Protein AF-A0A829GKH8-F1 (afdb_monomer_lite)

Foldseek 3Di:
DKDKDKDFAAAKDWPVVVVVVVVQDPVQLVVQQVVQFKDKQNHRDHGGIDGGGIMIMGIGDDDDPDPDDPDDPDDD

Structure (mmCIF, N/CA/C/O backbone):
data_AF-A0A829GKH8-F1
#
_entry.id   AF-A0A829GKH8-F1
#
loop_
_atom_site.group_PDB
_atom_site.id
_atom_site.type_symbol
_atom_site.label_atom_id
_atom_site.label_alt_id
_atom_site.label_comp_id
_atom_site.label_asym_id
_atom_site.label_entity_id
_atom_site.label_seq_id
_atom_site.pdbx_PDB_ins_code
_atom_site.Cartn_x
_atom_site.Cartn_y
_atom_site.Cartn_z
_atom_site.occupancy
_atom_site.B_iso_or_equiv
_atom_site.auth_seq_id
_atom_site.auth_comp_id
_atom_site.auth_asym_id
_atom_site.auth_atom_id
_atom_site.pdbx_PDB_model_num
ATOM 1 N N . MET A 1 1 ? 15.367 -5.560 -4.634 1.00 72.25 1 MET A N 1
ATOM 2 C CA . MET A 1 1 ? 14.645 -5.675 -3.349 1.00 72.25 1 MET A CA 1
ATOM 3 C C . MET A 1 1 ? 13.637 -4.534 -3.279 1.00 72.25 1 MET A C 1
ATOM 5 O O . MET A 1 1 ? 14.020 -3.419 -3.613 1.00 72.25 1 MET A O 1
ATOM 9 N N . ARG A 1 2 ? 12.360 -4.803 -2.974 1.00 82.62 2 ARG A N 1
ATOM 10 C CA . ARG A 1 2 ? 11.326 -3.758 -2.839 1.00 82.62 2 ARG A CA 1
ATOM 11 C C . ARG A 1 2 ? 11.295 -3.264 -1.395 1.00 82.62 2 ARG A C 1
ATOM 13 O O . ARG A 1 2 ? 11.478 -4.058 -0.476 1.00 82.62 2 ARG A O 1
ATOM 20 N N . TYR A 1 3 ? 11.073 -1.968 -1.205 1.00 89.88 3 TYR A N 1
ATOM 21 C CA . TYR A 1 3 ? 10.785 -1.425 0.120 1.00 89.88 3 TYR A CA 1
ATOM 22 C C . TYR A 1 3 ? 9.318 -1.692 0.448 1.00 89.88 3 TYR A C 1
ATOM 24 O O . TYR A 1 3 ? 8.452 -1.336 -0.353 1.00 89.88 3 TYR A O 1
ATOM 32 N N . SER A 1 4 ? 9.067 -2.322 1.597 1.00 92.81 4 SER A N 1
ATOM 33 C CA . SER A 1 4 ? 7.736 -2.706 2.070 1.00 92.81 4 SER A CA 1
ATOM 34 C C . SER A 1 4 ? 7.410 -1.981 3.367 1.00 92.81 4 SER A C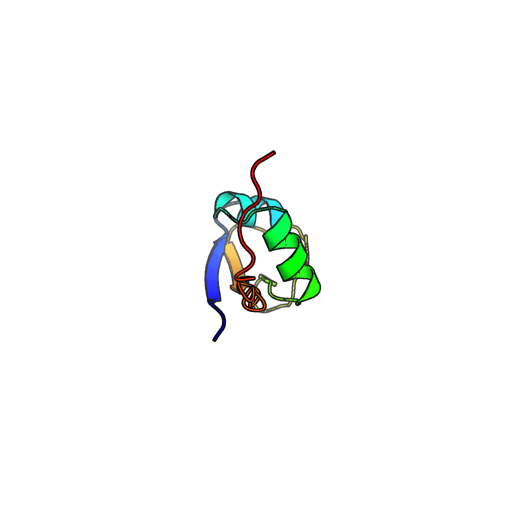 1
ATOM 36 O O . SER A 1 4 ? 8.252 -1.876 4.260 1.00 92.81 4 SER A O 1
ATOM 38 N N . PHE A 1 5 ? 6.183 -1.487 3.460 1.00 94.69 5 PHE A N 1
ATOM 39 C CA . PHE A 1 5 ? 5.673 -0.729 4.592 1.00 94.69 5 PHE A CA 1
ATOM 40 C C . PHE A 1 5 ? 4.373 -1.370 5.054 1.00 94.69 5 PHE A C 1
ATOM 42 O O . PHE A 1 5 ? 3.534 -1.723 4.230 1.00 94.69 5 PHE A O 1
ATOM 49 N N . THR A 1 6 ? 4.202 -1.526 6.365 1.00 96.50 6 THR A N 1
ATOM 50 C CA . THR A 1 6 ? 2.981 -2.070 6.972 1.00 96.50 6 THR A CA 1
ATOM 51 C C . THR A 1 6 ? 2.585 -1.190 8.138 1.00 96.50 6 THR A C 1
ATOM 53 O O . THR A 1 6 ? 3.421 -0.876 8.983 1.00 96.50 6 THR A O 1
ATOM 56 N N . THR A 1 7 ? 1.324 -0.781 8.195 1.00 94.81 7 THR A N 1
ATOM 57 C CA . THR A 1 7 ? 0.836 0.061 9.288 1.00 94.81 7 THR A CA 1
ATOM 58 C C . THR A 1 7 ? -0.678 -0.024 9.430 1.00 94.81 7 THR A C 1
ATOM 60 O O . THR A 1 7 ? -1.393 -0.477 8.535 1.00 94.81 7 THR A O 1
ATOM 63 N N . LYS A 1 8 ? -1.154 0.381 10.603 1.00 96.25 8 LYS A N 1
ATOM 64 C CA . LYS A 1 8 ? -2.554 0.322 11.001 1.00 96.25 8 LYS A CA 1
ATOM 65 C C . LYS A 1 8 ? -3.258 1.628 10.645 1.00 96.25 8 LYS A C 1
ATOM 67 O O . LYS A 1 8 ? -2.782 2.716 10.967 1.00 96.25 8 LYS A O 1
ATOM 72 N N . VAL A 1 9 ? -4.422 1.516 10.021 1.00 95.50 9 VAL A N 1
ATOM 73 C CA . VAL A 1 9 ? -5.301 2.643 9.716 1.00 95.50 9 VAL A CA 1
ATOM 74 C C . VAL A 1 9 ? -5.912 3.164 11.014 1.00 95.50 9 VAL A C 1
ATOM 76 O O . VAL A 1 9 ? -6.482 2.408 11.801 1.00 95.50 9 VAL A O 1
ATOM 79 N N . THR A 1 10 ? -5.795 4.468 11.249 1.00 93.81 10 THR A N 1
ATOM 80 C CA . THR A 1 10 ? -6.273 5.120 12.480 1.00 93.81 10 THR A CA 1
ATOM 81 C C . THR A 1 10 ? -7.678 5.702 12.350 1.00 93.81 10 THR A C 1
ATOM 83 O O . THR A 1 10 ? -8.334 5.933 13.362 1.00 93.81 10 THR A O 1
ATOM 86 N N . ARG A 1 11 ? -8.156 5.930 11.121 1.00 94.94 11 ARG A N 1
ATOM 87 C CA . ARG A 1 11 ? -9.481 6.486 10.820 1.00 94.94 11 ARG A CA 1
ATOM 88 C C . ARG A 1 11 ? -10.013 5.965 9.494 1.00 94.94 11 ARG A C 1
ATOM 90 O O . ARG A 1 11 ? -9.229 5.743 8.573 1.00 94.94 11 ARG A O 1
ATOM 97 N N . SER A 1 12 ? -11.330 5.865 9.374 1.00 96.31 12 SER A N 1
ATOM 98 C CA . SER A 1 12 ? -11.981 5.447 8.134 1.00 96.31 12 SER A CA 1
ATOM 99 C C . SER A 1 12 ? -11.766 6.469 7.014 1.00 96.31 12 SER A C 1
ATOM 101 O O . SER A 1 12 ? -11.908 7.679 7.212 1.00 96.31 12 SER A O 1
ATOM 103 N N . THR A 1 13 ? -11.359 5.997 5.839 1.00 96.81 13 THR A N 1
ATOM 104 C CA . THR A 1 13 ? -10.984 6.822 4.682 1.00 96.81 13 THR A CA 1
ATOM 105 C C . THR A 1 13 ? -10.907 5.953 3.417 1.00 96.81 13 THR A C 1
ATOM 107 O O . THR A 1 13 ? -11.577 4.934 3.313 1.00 96.81 13 THR A O 1
ATOM 110 N N . THR A 1 14 ? -10.112 6.353 2.424 1.00 97.31 14 THR A N 1
ATOM 111 C CA . THR A 1 14 ? -9.771 5.539 1.248 1.00 97.31 14 THR A CA 1
ATOM 112 C C . THR A 1 14 ? -8.285 5.224 1.232 1.00 97.31 14 THR A C 1
ATOM 114 O O . THR A 1 14 ? -7.485 6.032 1.714 1.00 97.31 14 THR A O 1
ATOM 117 N N . VAL A 1 15 ? -7.908 4.112 0.600 1.00 95.81 15 VAL A N 1
ATOM 118 C CA . VAL A 1 15 ? -6.506 3.717 0.385 1.00 95.81 15 VAL A CA 1
ATOM 119 C C . VAL A 1 15 ? -5.685 4.882 -0.174 1.00 95.81 15 VAL A C 1
ATOM 121 O O . VAL A 1 15 ? -4.640 5.225 0.374 1.00 95.81 15 VAL A O 1
ATOM 124 N N . LYS A 1 16 ? -6.173 5.561 -1.223 1.00 96.38 16 LYS A N 1
ATOM 125 C CA . LYS A 1 16 ? -5.460 6.690 -1.841 1.00 96.38 16 LYS A CA 1
ATOM 126 C C . LYS A 1 16 ? -5.235 7.849 -0.873 1.00 96.38 16 LYS A C 1
ATOM 128 O O . LYS A 1 16 ? -4.140 8.404 -0.843 1.00 96.38 16 LYS A O 1
ATOM 133 N N . ARG A 1 17 ? -6.267 8.258 -0.126 1.00 96.62 17 ARG A N 1
ATOM 134 C CA . ARG A 1 17 ? -6.155 9.389 0.810 1.00 96.62 17 ARG A CA 1
ATOM 135 C C . ARG A 1 17 ? -5.225 9.036 1.966 1.00 96.62 17 ARG A C 1
ATOM 137 O O . ARG A 1 17 ? -4.368 9.840 2.305 1.00 96.62 17 ARG A O 1
ATOM 144 N N . TRP A 1 18 ? -5.349 7.823 2.495 1.00 96.50 18 TRP A N 1
ATOM 145 C CA . TRP A 1 18 ? -4.473 7.329 3.545 1.00 96.50 18 TRP A CA 1
ATOM 146 C C . TRP A 1 18 ? -3.004 7.278 3.087 1.00 96.50 18 TRP A C 1
ATOM 148 O O . TRP A 1 18 ? -2.130 7.801 3.770 1.00 96.50 18 TRP A O 1
ATOM 158 N N . LEU A 1 19 ? -2.724 6.755 1.887 1.00 95.44 19 LEU A N 1
ATOM 159 C CA . LEU A 1 19 ? -1.370 6.734 1.320 1.00 95.44 19 LEU A CA 1
ATOM 160 C C . LEU A 1 19 ? -0.817 8.146 1.075 1.00 95.44 19 LEU A C 1
ATOM 162 O O . LEU A 1 19 ? 0.363 8.394 1.317 1.00 95.44 19 LEU A O 1
ATOM 166 N N . ALA A 1 20 ? -1.654 9.086 0.629 1.00 95.69 20 ALA A N 1
ATOM 167 C CA . ALA A 1 20 ? -1.245 10.477 0.448 1.00 95.69 20 ALA A CA 1
ATOM 168 C C . ALA A 1 20 ? -0.814 11.133 1.773 1.00 95.69 20 ALA A C 1
ATOM 170 O O . ALA A 1 20 ? 0.159 11.884 1.787 1.00 95.69 20 ALA A O 1
ATOM 171 N N . GLU A 1 21 ? -1.475 10.804 2.887 1.00 93.81 21 GLU A N 1
ATOM 172 C CA . GLU A 1 21 ? -1.079 11.246 4.235 1.00 93.81 21 GLU A CA 1
ATOM 173 C C . GLU A 1 21 ? 0.283 10.674 4.664 1.00 93.81 21 GLU A C 1
ATOM 175 O O . GLU A 1 21 ? 0.990 11.308 5.440 1.00 93.81 21 GLU A O 1
ATOM 180 N N . GLN A 1 22 ? 0.693 9.527 4.109 1.00 91.31 22 GLN A N 1
ATOM 181 C CA . GLN A 1 22 ? 2.033 8.951 4.292 1.00 91.31 22 GLN A CA 1
ATOM 182 C C . GLN A 1 22 ? 3.077 9.507 3.302 1.00 91.31 22 GLN A C 1
ATOM 184 O O . GLN A 1 22 ? 4.195 8.999 3.226 1.00 91.31 22 GLN A O 1
ATOM 189 N N . GLY A 1 23 ? 2.726 10.521 2.503 1.00 92.19 23 GLY A N 1
ATOM 190 C CA . GLY A 1 23 ? 3.618 11.135 1.515 1.00 92.19 23 GLY A CA 1
ATOM 191 C C . GLY A 1 23 ? 3.654 10.437 0.150 1.00 92.19 23 GLY A C 1
ATOM 192 O O . GLY A 1 23 ? 4.476 10.784 -0.703 1.00 92.19 23 GLY A O 1
ATOM 193 N N . VAL A 1 24 ? 2.766 9.473 -0.118 1.00 93.50 24 VAL A N 1
ATOM 194 C CA . VAL A 1 24 ? 2.689 8.817 -1.431 1.00 93.50 24 VAL A CA 1
ATOM 195 C C . VAL A 1 24 ? 2.043 9.757 -2.449 1.00 93.50 24 VAL A C 1
ATOM 197 O O . VAL A 1 24 ? 0.852 10.060 -2.400 1.00 93.50 24 VAL A O 1
ATOM 200 N N . SER A 1 25 ? 2.832 10.194 -3.432 1.00 95.00 25 SER A N 1
ATOM 201 C CA . SER A 1 25 ? 2.326 11.018 -4.535 1.00 95.00 25 SER A CA 1
ATOM 202 C C . SER A 1 25 ? 1.319 10.268 -5.417 1.00 95.00 25 SER A C 1
ATOM 204 O O . SER A 1 25 ? 1.359 9.043 -5.555 1.00 95.00 25 SER A O 1
ATOM 206 N N . HIS A 1 26 ? 0.462 11.008 -6.129 1.00 94.44 26 HIS A N 1
ATOM 207 C CA . HIS A 1 26 ? -0.506 10.413 -7.057 1.00 94.44 26 HIS A CA 1
ATOM 208 C C . HIS A 1 26 ? 0.148 9.545 -8.149 1.00 94.44 26 HIS A C 1
ATOM 210 O O . HIS A 1 26 ? -0.374 8.484 -8.498 1.00 94.44 26 HIS A O 1
ATOM 216 N N . ARG A 1 27 ? 1.301 9.978 -8.679 1.00 93.62 27 ARG A N 1
ATOM 217 C CA . ARG A 1 27 ? 2.049 9.226 -9.698 1.00 93.62 27 ARG A CA 1
ATOM 218 C C . ARG A 1 27 ? 2.570 7.904 -9.140 1.00 93.62 27 ARG A C 1
ATOM 220 O O . ARG A 1 27 ? 2.491 6.892 -9.830 1.00 93.62 27 ARG A O 1
ATOM 227 N N . LEU A 1 28 ? 3.099 7.918 -7.916 1.00 93.44 28 LEU A N 1
ATOM 228 C CA . LEU A 1 28 ? 3.580 6.714 -7.244 1.00 93.44 28 LEU A CA 1
ATOM 229 C C . LEU A 1 28 ? 2.423 5.746 -6.969 1.00 93.44 28 LEU A C 1
ATOM 231 O O . LEU A 1 28 ? 2.514 4.583 -7.346 1.00 93.44 28 LEU A O 1
ATOM 235 N N . PHE A 1 29 ? 1.305 6.253 -6.449 1.00 95.19 29 PHE A N 1
ATOM 236 C CA . PHE A 1 29 ? 0.086 5.475 -6.238 1.00 95.19 29 PHE A CA 1
ATOM 237 C C . PHE A 1 29 ? -0.389 4.761 -7.513 1.00 95.19 29 PHE A C 1
ATOM 239 O O . PHE A 1 29 ? -0.634 3.560 -7.491 1.00 95.19 29 PHE A O 1
ATOM 246 N N . LYS A 1 30 ? -0.452 5.462 -8.656 1.00 95.25 30 LYS A N 1
ATOM 247 C CA . LYS A 1 30 ? -0.829 4.835 -9.936 1.00 95.25 30 LYS A CA 1
ATOM 248 C C . LYS A 1 30 ? 0.102 3.688 -10.331 1.00 95.25 30 LYS A C 1
ATOM 250 O O . LYS A 1 30 ? -0.379 2.665 -10.797 1.00 95.25 30 LYS A O 1
ATOM 255 N N . LYS A 1 31 ? 1.416 3.842 -10.142 1.00 93.88 31 LYS A N 1
ATOM 256 C CA . LYS A 1 31 ? 2.377 2.765 -10.423 1.00 93.88 31 LYS A CA 1
ATOM 257 C C . LYS A 1 31 ? 2.170 1.563 -9.501 1.00 93.88 31 LYS A C 1
ATOM 259 O O . LYS A 1 31 ? 2.248 0.436 -9.961 1.00 93.88 31 LYS A O 1
ATOM 264 N N . MET A 1 32 ? 1.881 1.807 -8.225 1.00 94.50 32 MET A N 1
ATOM 265 C CA . MET A 1 32 ? 1.604 0.744 -7.257 1.00 94.50 32 MET A CA 1
ATOM 266 C C . MET A 1 32 ? 0.339 -0.043 -7.603 1.00 94.50 32 MET A C 1
ATOM 268 O O . MET A 1 32 ? 0.336 -1.252 -7.423 1.00 94.50 32 MET A O 1
ATOM 272 N N . LEU A 1 33 ? -0.698 0.620 -8.126 1.00 94.75 33 LEU A N 1
ATOM 273 C CA . LEU A 1 33 ? -1.900 -0.060 -8.620 1.00 94.75 33 LEU A CA 1
ATOM 274 C C . LEU A 1 33 ? -1.596 -0.955 -9.825 1.00 94.75 33 LEU A C 1
ATOM 276 O O . LEU A 1 33 ? -2.007 -2.107 -9.842 1.00 94.75 33 LEU A O 1
ATOM 280 N N . VAL A 1 34 ? -0.845 -0.440 -10.806 1.00 93.62 34 VAL A N 1
ATOM 281 C CA . VAL A 1 34 ? -0.452 -1.209 -12.002 1.00 93.62 34 VAL A CA 1
ATOM 282 C C . VAL A 1 34 ? 0.350 -2.458 -11.627 1.00 93.62 34 VAL A C 1
ATOM 284 O O . VAL A 1 34 ? 0.152 -3.513 -12.217 1.00 93.62 34 VAL A O 1
ATOM 287 N N . ASP A 1 35 ? 1.223 -2.346 -10.627 1.00 93.81 35 ASP A N 1
ATOM 288 C CA . ASP A 1 35 ? 2.061 -3.448 -10.150 1.00 93.81 35 ASP A CA 1
ATOM 289 C C . ASP A 1 35 ? 1.384 -4.299 -9.043 1.00 93.81 35 ASP A C 1
ATOM 291 O O . ASP A 1 35 ? 2.027 -5.197 -8.500 1.00 93.81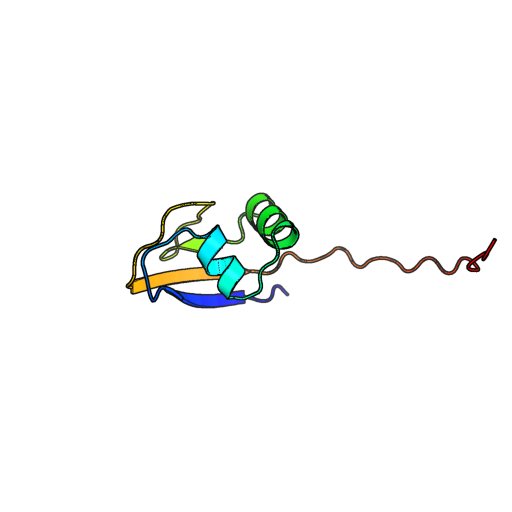 35 ASP A O 1
ATOM 295 N N . HIS A 1 36 ? 0.126 -4.020 -8.670 1.00 95.12 36 HIS A N 1
ATOM 296 C CA . HIS A 1 36 ? -0.616 -4.681 -7.579 1.00 95.12 36 HIS A CA 1
ATOM 297 C C . HIS A 1 36 ? 0.129 -4.726 -6.225 1.00 95.12 36 HIS A C 1
ATOM 299 O O . HIS A 1 36 ? 0.175 -5.748 -5.541 1.00 95.12 36 HIS A O 1
ATOM 305 N N . LEU A 1 37 ? 0.722 -3.599 -5.823 1.00 96.12 37 LEU A N 1
ATOM 306 C CA . LEU A 1 37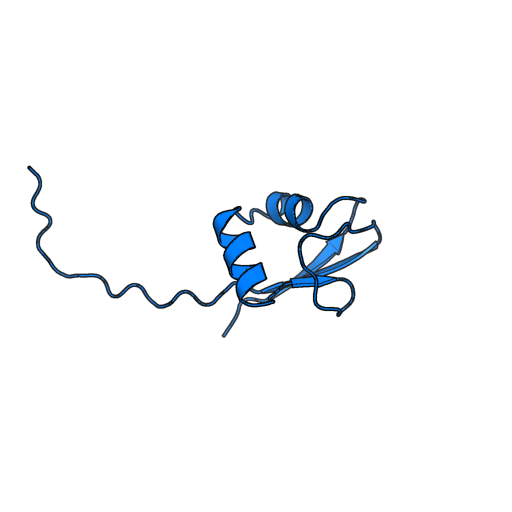 ? 1.608 -3.482 -4.653 1.00 96.12 37 LEU A CA 1
ATOM 307 C C . LEU A 1 37 ? 0.922 -2.945 -3.392 1.00 96.12 37 LEU A C 1
ATOM 309 O O . LEU A 1 37 ? 1.579 -2.323 -2.553 1.00 96.12 37 LEU A O 1
ATOM 313 N N . ILE A 1 38 ? -0.393 -3.105 -3.271 1.00 97.19 38 ILE A N 1
ATOM 314 C CA . ILE A 1 38 ? -1.167 -2.613 -2.130 1.00 97.19 38 ILE A CA 1
ATOM 315 C C . ILE A 1 38 ? -2.034 -3.751 -1.604 1.00 97.19 38 ILE A C 1
ATOM 317 O O . ILE A 1 38 ? -2.714 -4.431 -2.371 1.00 97.19 38 ILE A O 1
ATOM 321 N N . TRP A 1 39 ? -2.018 -3.936 -0.287 1.00 98.12 39 TRP A N 1
ATOM 322 C CA . TRP A 1 39 ? -2.828 -4.922 0.412 1.00 98.12 39 TRP A CA 1
ATOM 323 C C . TRP A 1 39 ? -3.527 -4.297 1.617 1.00 98.12 39 TRP A C 1
ATOM 325 O O . TRP A 1 39 ? -2.920 -3.519 2.354 1.00 98.12 39 TRP A O 1
ATOM 335 N N . VAL A 1 40 ? -4.779 -4.684 1.841 1.00 97.44 40 VAL A N 1
ATOM 336 C CA . VAL A 1 40 ? -5.567 -4.367 3.039 1.00 97.44 40 VAL A CA 1
ATOM 337 C C . VAL A 1 40 ? -5.893 -5.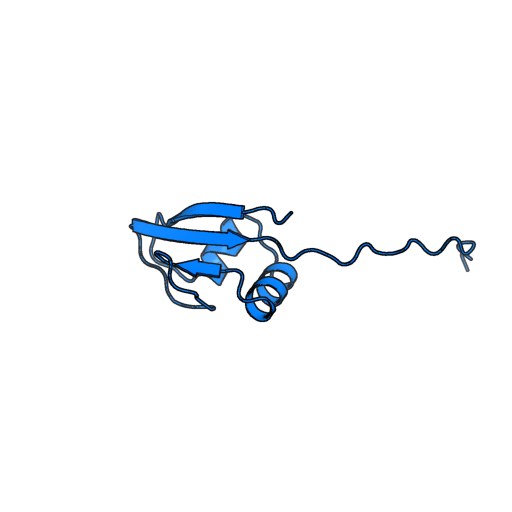688 3.725 1.00 97.44 40 VAL A C 1
ATOM 339 O O . VAL A 1 40 ? -6.422 -6.593 3.086 1.00 97.44 40 VAL A O 1
ATOM 342 N N . ASP A 1 41 ? -5.505 -5.835 4.991 1.00 97.00 41 ASP A N 1
ATOM 343 C CA . ASP A 1 41 ? -5.663 -7.069 5.779 1.00 97.00 41 ASP A CA 1
ATOM 344 C C . ASP A 1 41 ? -5.154 -8.329 5.044 1.00 97.00 41 ASP A C 1
ATOM 346 O O . ASP A 1 41 ? -5.715 -9.419 5.127 1.00 97.00 41 ASP A O 1
ATOM 350 N N . GLY A 1 42 ? -4.064 -8.169 4.286 1.00 96.00 42 GLY A N 1
ATOM 351 C CA . GLY A 1 42 ? -3.425 -9.239 3.513 1.00 96.00 42 GLY A CA 1
ATOM 352 C C . GLY A 1 42 ? -4.038 -9.511 2.134 1.00 96.00 42 GLY A C 1
ATOM 353 O O . GLY A 1 42 ? -3.434 -1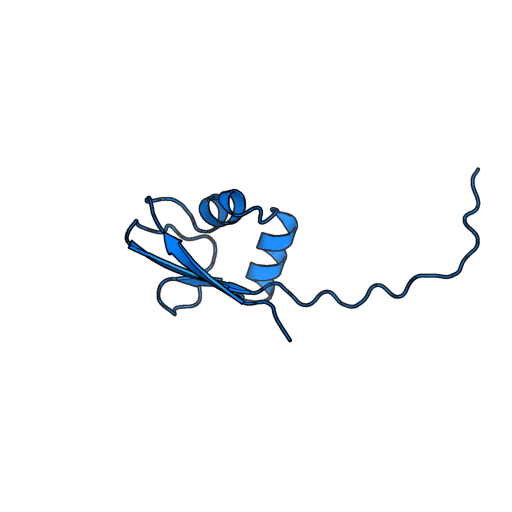0.241 1.349 1.00 96.00 42 GLY A O 1
ATOM 354 N N . GLN A 1 43 ? -5.173 -8.900 1.791 1.00 96.06 43 GLN A N 1
ATOM 355 C CA . GLN A 1 43 ? -5.801 -9.031 0.475 1.00 96.06 43 GLN A CA 1
ATOM 356 C C . GLN A 1 43 ? -5.352 -7.913 -0.460 1.00 96.06 43 GLN A C 1
ATOM 358 O O . GLN A 1 43 ? -5.289 -6.756 -0.051 1.00 96.06 43 GLN A O 1
ATOM 363 N N . ALA A 1 44 ? -5.039 -8.250 -1.715 1.00 94.69 44 ALA A N 1
ATOM 364 C CA . ALA A 1 44 ? -4.688 -7.251 -2.721 1.00 94.69 44 ALA A CA 1
ATOM 365 C C . ALA A 1 44 ? -5.839 -6.249 -2.882 1.00 94.69 44 ALA A C 1
ATOM 367 O O . ALA A 1 44 ? -7.005 -6.641 -2.931 1.00 94.69 44 ALA A O 1
ATOM 368 N N . SER A 1 45 ? -5.511 -4.961 -2.921 1.00 94.25 45 SER A N 1
ATOM 369 C CA . SER A 1 45 ? -6.500 -3.889 -2.891 1.00 94.25 45 SER A CA 1
ATOM 370 C C . SER A 1 45 ? -6.140 -2.774 -3.862 1.00 94.25 45 SER A C 1
ATOM 372 O O . SER A 1 45 ? -4.975 -2.405 -3.998 1.00 94.25 45 SER A O 1
ATOM 374 N N . ASP A 1 46 ? -7.163 -2.215 -4.501 1.00 92.50 46 ASP A N 1
ATOM 375 C CA . ASP A 1 46 ? -7.050 -1.022 -5.332 1.00 92.50 46 ASP A CA 1
ATOM 376 C C . ASP A 1 46 ? -7.389 0.242 -4.515 1.00 92.50 46 ASP A C 1
ATOM 378 O O . ASP A 1 46 ? -7.102 0.351 -3.322 1.00 92.50 46 ASP A O 1
ATOM 382 N N . ASN A 1 47 ? -8.020 1.241 -5.137 1.00 92.25 47 ASN A N 1
ATOM 383 C CA . ASN A 1 47 ? -8.545 2.400 -4.425 1.00 92.25 47 ASN A CA 1
ATOM 384 C C . ASN A 1 47 ? -9.892 2.091 -3.749 1.00 92.25 47 ASN A C 1
ATOM 386 O O . ASN A 1 47 ? -10.937 2.543 -4.220 1.00 92.25 47 ASN A O 1
ATOM 390 N N . GLY A 1 48 ? -9.862 1.327 -2.660 1.00 93.31 48 GLY A N 1
ATOM 391 C CA . GLY A 1 48 ? -11.039 1.014 -1.847 1.00 93.31 48 GLY A CA 1
ATOM 392 C C . GLY A 1 48 ? -11.208 1.914 -0.616 1.00 93.31 48 GLY A C 1
ATOM 393 O O . GLY A 1 48 ? -10.287 2.662 -0.256 1.00 93.31 48 GLY A O 1
ATOM 394 N N . PRO A 1 49 ? -12.378 1.854 0.047 1.00 96.50 49 PRO A N 1
ATOM 395 C CA . PRO A 1 49 ? -12.511 2.329 1.418 1.00 96.50 49 PRO A CA 1
ATOM 396 C C . PRO A 1 49 ? -11.633 1.489 2.355 1.00 96.50 49 PRO A C 1
ATOM 398 O O . PRO A 1 49 ? -11.386 0.312 2.100 1.00 96.50 49 PRO A O 1
ATOM 401 N N . VAL A 1 50 ? -11.165 2.111 3.431 1.00 96.81 50 VAL A N 1
ATOM 402 C CA . VAL A 1 50 ? -10.458 1.453 4.533 1.00 96.81 50 VAL A CA 1
ATOM 403 C C . VAL A 1 50 ? -11.004 1.977 5.846 1.00 96.81 50 VAL A C 1
ATOM 405 O O . VAL A 1 50 ? -11.254 3.174 5.979 1.00 96.81 50 VAL A O 1
ATOM 408 N N . GLU A 1 51 ? -11.175 1.088 6.808 1.00 97.31 51 GLU A N 1
ATOM 409 C CA . GLU A 1 51 ? -11.736 1.370 8.121 1.00 97.31 51 GLU A CA 1
ATOM 410 C C . GLU A 1 51 ? -10.638 1.481 9.180 1.00 97.31 51 GLU A C 1
ATOM 412 O O . GLU A 1 51 ? -9.547 0.913 9.059 1.00 97.31 51 GLU A O 1
ATOM 417 N N . ALA A 1 52 ? -10.934 2.210 10.256 1.00 96.62 52 ALA A N 1
ATOM 418 C CA . ALA A 1 52 ? -10.056 2.249 11.417 1.00 96.62 52 ALA A CA 1
ATOM 419 C C . ALA A 1 52 ? -9.823 0.832 11.962 1.00 96.62 52 ALA A C 1
ATOM 421 O O . ALA A 1 52 ? -10.756 0.059 12.161 1.00 96.62 52 ALA A O 1
ATOM 422 N N . GLY A 1 53 ? -8.567 0.496 12.237 1.00 96.81 53 GLY A N 1
ATOM 423 C CA . GLY A 1 53 ? -8.188 -0.821 12.731 1.00 96.81 53 GLY A CA 1
ATOM 424 C C . GLY A 1 53 ? -7.592 -1.749 11.678 1.00 96.81 53 GLY A C 1
ATOM 425 O O . GLY A 1 53 ? -6.786 -2.598 12.063 1.00 96.81 53 GLY A O 1
ATOM 426 N N . GLN A 1 54 ? -7.912 -1.553 10.395 1.00 97.56 54 GLN A N 1
ATOM 427 C CA . GLN A 1 54 ? -7.367 -2.364 9.303 1.00 97.56 54 GLN A CA 1
ATOM 428 C C . GLN A 1 54 ? -5.869 -2.130 9.111 1.00 97.56 54 GLN A C 1
ATOM 430 O O . GLN A 1 54 ? -5.336 -1.064 9.437 1.00 97.56 54 GLN A O 1
ATOM 435 N N . ILE A 1 55 ? -5.177 -3.124 8.567 1.00 97.62 55 ILE A N 1
ATOM 436 C CA . ILE A 1 55 ? -3.750 -3.061 8.267 1.00 97.62 55 ILE A CA 1
ATOM 437 C C . ILE A 1 55 ? -3.570 -2.828 6.774 1.00 97.62 55 ILE A C 1
ATOM 439 O O . ILE A 1 55 ? -3.991 -3.640 5.954 1.00 97.62 55 ILE A O 1
ATOM 443 N N . ILE A 1 56 ? -2.876 -1.750 6.420 1.00 97.25 56 ILE A N 1
ATOM 444 C CA . ILE A 1 56 ? -2.433 -1.509 5.049 1.00 97.25 56 ILE A CA 1
ATOM 445 C C . ILE A 1 56 ? -0.968 -1.908 4.941 1.00 97.25 56 ILE A C 1
ATOM 447 O O . ILE A 1 56 ? -0.115 -1.409 5.683 1.00 97.25 56 ILE A O 1
ATOM 451 N N . ARG A 1 57 ? -0.674 -2.778 3.974 1.00 97.31 57 ARG A N 1
ATOM 452 C CA . ARG A 1 57 ? 0.680 -3.036 3.488 1.00 97.31 57 ARG A CA 1
ATOM 453 C C . ARG A 1 57 ? 0.822 -2.465 2.090 1.00 97.31 57 ARG A C 1
ATOM 455 O O . ARG A 1 57 ? -0.061 -2.643 1.257 1.00 97.31 57 ARG A O 1
ATOM 462 N N . PHE A 1 58 ? 1.948 -1.832 1.804 1.00 95.69 58 PHE A N 1
ATOM 463 C CA . PHE A 1 58 ? 2.260 -1.416 0.448 1.00 95.69 58 PHE A CA 1
ATOM 464 C C . PHE A 1 58 ? 3.751 -1.487 0.146 1.00 95.69 58 PHE A C 1
ATOM 466 O O . PHE A 1 58 ? 4.590 -1.400 1.044 1.00 95.69 58 PHE A O 1
ATOM 473 N N . GLU A 1 59 ? 4.078 -1.631 -1.134 1.00 95.38 59 GLU A N 1
ATOM 474 C CA . GLU A 1 59 ? 5.456 -1.701 -1.611 1.00 95.38 59 GLU A CA 1
ATOM 475 C C . GLU A 1 59 ? 5.758 -0.635 -2.658 1.00 95.38 59 GLU A C 1
ATOM 477 O O . GLU A 1 59 ? 4.910 -0.257 -3.467 1.00 95.38 59 GLU A O 1
ATOM 482 N N . ILE A 1 60 ? 7.002 -0.157 -2.665 1.00 91.44 60 ILE A N 1
ATOM 483 C CA . ILE A 1 60 ? 7.455 0.822 -3.651 1.00 91.44 60 ILE A CA 1
ATOM 484 C C . ILE A 1 60 ? 7.789 0.098 -4.963 1.00 91.44 60 ILE A C 1
ATOM 486 O O . ILE A 1 60 ? 8.584 -0.851 -4.951 1.00 91.44 60 ILE A O 1
ATOM 490 N N . PRO A 1 61 ? 7.226 0.535 -6.108 1.00 90.19 61 PRO A N 1
ATOM 491 C CA . PRO A 1 61 ? 7.587 0.012 -7.413 1.00 90.19 61 PRO A CA 1
ATOM 492 C C . PRO A 1 61 ? 9.084 0.170 -7.639 1.00 90.19 61 PRO A C 1
ATOM 494 O O . PRO A 1 61 ? 9.638 1.252 -7.434 1.00 90.19 61 PRO A O 1
ATOM 497 N N . THR A 1 62 ? 9.745 -0.885 -8.105 1.00 84.69 62 THR A N 1
ATOM 498 C CA . THR A 1 62 ? 11.124 -0.756 -8.570 1.00 84.69 62 THR A CA 1
ATOM 499 C C . THR A 1 62 ? 11.134 0.169 -9.779 1.00 84.69 62 THR A C 1
ATOM 501 O O . THR A 1 62 ? 10.599 -0.167 -10.835 1.00 84.69 62 THR A O 1
ATOM 504 N N . SER A 1 63 ? 11.731 1.349 -9.648 1.00 69.94 63 SER A N 1
ATOM 505 C CA . SER A 1 63 ? 12.064 2.148 -10.819 1.00 69.94 63 SER A CA 1
ATOM 506 C C . SER A 1 63 ? 13.076 1.373 -11.657 1.00 69.94 63 SER A C 1
ATOM 508 O O . SER A 1 63 ? 14.092 0.929 -11.123 1.00 69.94 63 SER A O 1
ATOM 510 N N . LYS A 1 64 ? 12.836 1.249 -12.972 1.00 60.38 64 LYS A N 1
ATOM 511 C CA . LYS A 1 64 ? 13.949 1.048 -13.906 1.00 60.38 64 LYS A CA 1
ATOM 512 C C . LYS A 1 64 ? 14.950 2.160 -13.611 1.00 60.38 64 LYS A C 1
ATOM 514 O O . LYS A 1 64 ? 14.555 3.327 -13.564 1.00 60.38 64 LYS A O 1
ATOM 519 N N . THR A 1 65 ? 16.193 1.792 -13.332 1.00 54.97 65 THR A N 1
ATOM 520 C CA . THR A 1 65 ? 17.304 2.734 -13.239 1.00 54.97 65 THR A CA 1
ATOM 521 C C . THR A 1 65 ? 17.242 3.616 -14.481 1.00 54.97 65 THR A C 1
ATOM 523 O O . THR A 1 65 ? 17.235 3.104 -15.600 1.00 54.97 65 THR A O 1
ATOM 526 N N . LEU A 1 66 ? 17.089 4.928 -14.293 1.00 54.50 66 LEU A N 1
ATOM 527 C CA . LEU A 1 66 ? 17.311 5.865 -15.385 1.00 54.50 66 LEU A CA 1
ATOM 528 C C . LEU A 1 66 ? 18.782 5.703 -15.756 1.00 54.50 66 LEU A C 1
ATOM 530 O O . LEU A 1 66 ? 19.637 5.879 -14.890 1.00 54.50 66 LEU A O 1
ATOM 534 N N . THR A 1 67 ? 19.074 5.311 -16.992 1.00 59.03 67 THR A N 1
ATOM 535 C CA . THR A 1 67 ? 20.440 5.398 -17.502 1.00 59.03 67 THR A CA 1
ATOM 536 C C . THR A 1 67 ? 20.699 6.885 -17.736 1.00 59.03 67 THR A C 1
ATOM 538 O O . THR A 1 67 ? 20.010 7.464 -18.578 1.00 59.03 67 THR A O 1
ATOM 541 N N . PRO A 1 68 ? 21.590 7.542 -16.973 1.00 57.84 68 PRO A N 1
ATOM 542 C CA . PRO A 1 68 ? 21.935 8.926 -17.252 1.00 57.84 68 PRO A CA 1
ATOM 543 C C . PRO A 1 68 ? 22.554 8.998 -18.648 1.00 57.84 68 PRO A C 1
ATOM 545 O O . PRO A 1 68 ? 23.475 8.248 -18.973 1.00 57.84 68 PRO A O 1
ATOM 548 N N . GLU A 1 69 ? 22.011 9.872 -19.484 1.00 64.31 69 GLU A N 1
ATOM 549 C CA . GLU A 1 69 ? 22.576 10.177 -20.789 1.00 64.31 69 GLU A CA 1
ATOM 550 C C . GLU A 1 69 ? 23.713 11.185 -20.581 1.00 64.31 69 GLU A C 1
ATOM 552 O O . GLU A 1 69 ? 23.499 12.265 -20.036 1.00 64.31 69 GLU A O 1
ATOM 557 N N . PHE A 1 70 ? 24.938 10.824 -20.966 1.00 68.62 70 PHE A N 1
ATOM 558 C CA . PHE A 1 70 ? 26.123 11.686 -20.846 1.00 68.62 70 PHE A CA 1
ATOM 559 C C . PHE A 1 70 ? 26.255 12.656 -22.034 1.00 68.62 70 PHE A C 1
ATOM 561 O O . PHE A 1 70 ? 27.363 12.942 -22.488 1.00 68.62 70 PHE A O 1
ATOM 568 N N . ALA A 1 71 ? 25.135 13.133 -22.578 1.00 75.19 71 ALA A N 1
ATOM 569 C CA . ALA A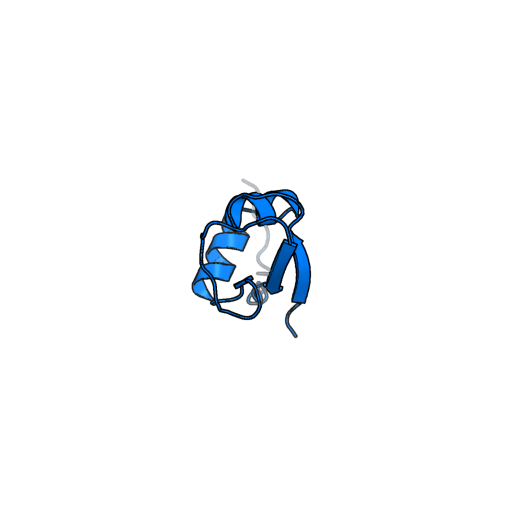 1 71 ? 25.155 14.155 -23.616 1.00 75.19 71 ALA A CA 1
ATOM 570 C C . ALA A 1 71 ? 25.462 15.532 -22.988 1.00 75.19 71 ALA A C 1
ATOM 572 O O . ALA A 1 71 ? 24.977 15.816 -21.887 1.00 75.19 71 ALA A O 1
ATOM 573 N N . PRO A 1 72 ? 26.257 16.397 -23.648 1.00 68.75 72 PRO A N 1
ATOM 574 C CA . PRO A 1 72 ? 26.435 17.775 -23.206 1.00 68.75 72 PRO A CA 1
ATOM 575 C C . PRO A 1 72 ? 25.076 18.476 -23.104 1.00 68.75 72 PRO A C 1
ATOM 577 O O . PRO A 1 72 ? 24.272 18.413 -24.031 1.00 68.75 72 PRO A O 1
ATOM 580 N N . LEU A 1 73 ? 24.818 19.147 -21.980 1.00 69.69 73 LEU A N 1
ATOM 581 C CA . LEU A 1 73 ? 23.661 20.028 -21.840 1.00 69.69 73 LEU A CA 1
ATOM 582 C C . LEU A 1 73 ? 23.896 21.269 -22.705 1.00 69.69 73 LEU A C 1
ATOM 584 O O . LEU A 1 73 ? 24.675 22.146 -22.335 1.00 69.69 73 LEU A O 1
ATOM 588 N N . GLU A 1 74 ? 23.238 21.333 -23.857 1.00 65.44 74 GLU A N 1
ATOM 589 C CA . GLU A 1 74 ? 23.213 22.532 -24.691 1.00 65.44 74 GLU A CA 1
ATOM 590 C C . GLU A 1 74 ? 22.192 23.511 -24.087 1.00 65.44 74 GLU A C 1
ATOM 592 O O . GLU A 1 74 ? 20.982 23.280 -24.119 1.00 65.44 74 GLU A O 1
ATOM 597 N N . VAL A 1 75 ? 22.687 24.566 -23.436 1.00 65.38 75 VAL A N 1
ATOM 598 C CA . VAL A 1 75 ? 21.858 25.670 -22.936 1.00 65.38 75 VAL A CA 1
ATOM 599 C C . VAL A 1 75 ? 21.731 26.683 -24.073 1.00 65.38 75 VAL A C 1
ATOM 601 O O . VAL A 1 75 ? 22.734 27.284 -24.454 1.00 65.38 75 VAL A O 1
ATOM 604 N N . ILE A 1 76 ? 20.520 26.826 -24.622 1.00 60.28 76 ILE A N 1
ATOM 605 C CA . ILE A 1 76 ? 20.164 27.825 -25.646 1.00 60.28 76 ILE A CA 1
ATOM 606 C C . ILE A 1 76 ? 19.693 29.108 -24.962 1.00 60.28 76 ILE A C 1
ATOM 608 O O . ILE A 1 76 ? 18.893 28.989 -24.003 1.00 60.28 76 ILE A O 1
#

Sequence (76 aa):
MRYSFTTKVTRSTTVKRWLAEQGVSHRLFKKMLVDHLIWVDGQASDNGPVEAGQIIRFEIPTSKTLTPEFAPLEVI

Radius of gyration: 16.23 Å; chains: 1; bounding box: 39×37×38 Å

pLDDT: mean 88.75, std 12.61, range [54.5, 98.12]

Organism: NCBI:txid1256201

Secondary structure (DSSP, 8-state):
---EEEEE--SSEEHHHHHHHTT--HHHHHHHHHTT-EEETTEE-SS-EE-TTPEEEEE---PPPP----------